Protein AF-A0A662X3J7-F1 (afdb_monomer_lite)

pLDDT: mean 77.88, std 20.38, range [35.94, 95.56]

Sequence (132 aa):
MLALQRHATRAGARVARFSALAAAQEQEAPSDVLQLATRELDGSNVSRRLRRQGFLPGVLYGEGEDGSAERVLVAFQTREFERMHRKLWTSIENQVFQVQVGDQPPVKAIMRDVQFDVVTDIPLTVNFLRYK

Structure (mmCIF, N/CA/C/O backbone):
data_AF-A0A662X3J7-F1
#
_entry.id   AF-A0A662X3J7-F1
#
loop_
_atom_site.group_PDB
_atom_site.id
_atom_site.type_symbol
_atom_site.label_atom_id
_atom_site.label_alt_id
_atom_site.label_comp_id
_atom_site.label_asym_id
_atom_site.label_entity_id
_atom_site.label_seq_id
_atom_site.pdbx_PDB_ins_code
_atom_site.Cartn_x
_atom_site.Cartn_y
_atom_site.Cartn_z
_atom_site.occupancy
_atom_site.B_iso_or_equiv
_atom_site.auth_seq_id
_atom_site.auth_comp_id
_atom_site.auth_asym_id
_atom_site.auth_atom_id
_atom_site.pdbx_PDB_model_num
ATOM 1 N N . MET A 1 1 ? -25.451 67.158 49.478 1.00 40.16 1 MET A N 1
ATOM 2 C CA . MET A 1 1 ? -26.349 66.052 49.881 1.00 40.16 1 MET A CA 1
ATOM 3 C C . MET A 1 1 ? -27.581 66.123 48.987 1.00 40.16 1 MET A C 1
ATOM 5 O O . MET A 1 1 ? -28.225 67.159 49.041 1.00 40.16 1 MET A O 1
ATOM 9 N N . LEU A 1 2 ? -27.857 65.064 48.200 1.00 39.25 2 LEU A N 1
ATOM 10 C CA . LEU A 1 2 ? -28.946 64.913 47.197 1.00 39.25 2 LEU A CA 1
ATOM 11 C C . LEU A 1 2 ? -28.825 65.834 45.964 1.00 39.25 2 LEU A C 1
ATOM 13 O O . LEU A 1 2 ? -28.408 66.971 46.093 1.00 39.25 2 LEU A O 1
ATOM 17 N N . ALA A 1 3 ? -29.134 65.458 44.726 1.00 46.94 3 ALA A N 1
ATOM 18 C CA . ALA A 1 3 ? -29.669 64.254 44.097 1.00 46.94 3 ALA 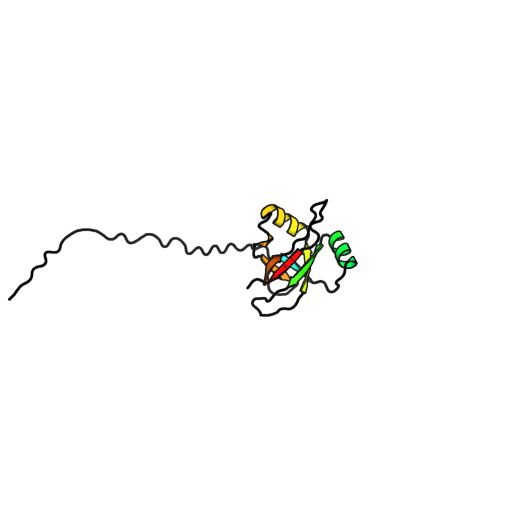A CA 1
ATOM 19 C C . ALA A 1 3 ? -29.259 64.348 42.607 1.00 46.94 3 ALA A C 1
ATOM 21 O O . ALA A 1 3 ? -29.164 65.436 42.053 1.00 46.94 3 ALA A O 1
ATOM 22 N N . LEU A 1 4 ? -28.827 63.245 41.994 1.00 44.41 4 LEU A N 1
ATOM 23 C CA . LEU A 1 4 ? -29.591 62.577 40.933 1.00 44.41 4 LEU A CA 1
ATOM 24 C C . LEU A 1 4 ? -30.118 63.527 39.838 1.00 44.41 4 LEU A C 1
ATOM 26 O O . LEU A 1 4 ? -31.098 64.224 40.053 1.00 44.41 4 LEU A O 1
ATOM 30 N N . GLN A 1 5 ? -29.577 63.421 38.624 1.00 58.09 5 GLN A N 1
ATOM 31 C CA . GLN A 1 5 ? -30.367 62.965 37.476 1.00 58.09 5 GLN A CA 1
ATOM 32 C C . GLN A 1 5 ? -29.458 62.737 36.269 1.00 58.09 5 GLN A C 1
ATOM 34 O O . GLN A 1 5 ? -28.865 63.637 35.684 1.00 58.09 5 GLN A O 1
ATOM 39 N N . ARG A 1 6 ? -29.325 61.453 35.946 1.00 45.03 6 ARG A N 1
ATOM 40 C CA . ARG A 1 6 ? -28.668 60.932 34.757 1.00 45.03 6 ARG A CA 1
ATOM 41 C C . ARG A 1 6 ? -29.676 61.052 33.620 1.00 45.03 6 ARG A C 1
ATOM 43 O O . ARG A 1 6 ? -30.665 60.321 33.615 1.00 45.03 6 ARG A O 1
ATOM 50 N N . HIS A 1 7 ? -29.443 61.959 32.682 1.00 50.59 7 HIS A N 1
ATOM 51 C CA . HIS A 1 7 ? -30.224 62.002 31.452 1.00 50.59 7 HIS A CA 1
ATOM 52 C C . HIS A 1 7 ? -29.723 60.926 30.487 1.00 50.59 7 HIS A C 1
ATOM 54 O O . HIS A 1 7 ? -28.648 61.023 29.904 1.00 50.59 7 HIS A O 1
ATOM 60 N N . ALA A 1 8 ? -30.525 59.871 30.378 1.00 48.53 8 ALA A N 1
ATOM 61 C CA . ALA A 1 8 ? -30.482 58.893 29.305 1.00 48.53 8 ALA A CA 1
ATOM 62 C C . ALA A 1 8 ? -31.216 59.414 28.055 1.00 48.53 8 ALA A C 1
ATOM 64 O O . ALA A 1 8 ? -31.952 60.400 28.123 1.00 48.53 8 ALA A O 1
ATOM 65 N N . THR A 1 9 ? -31.090 58.634 26.975 1.00 42.59 9 THR A N 1
ATOM 66 C CA . THR A 1 9 ? -31.670 58.725 25.615 1.00 42.59 9 THR A CA 1
ATOM 67 C C . THR A 1 9 ? -30.635 59.214 24.591 1.00 42.59 9 THR A C 1
ATOM 69 O O . THR A 1 9 ? -29.927 60.172 24.840 1.00 42.59 9 THR A O 1
ATOM 72 N N . ARG A 1 10 ? -30.437 58.578 23.431 1.00 39.94 10 ARG A N 1
ATOM 73 C CA . ARG A 1 10 ? -31.311 57.689 22.653 1.00 39.94 10 ARG A CA 1
ATOM 74 C C . ARG A 1 10 ? -30.473 56.946 21.592 1.00 39.94 10 ARG A C 1
ATOM 76 O O . ARG A 1 10 ? -29.441 57.448 21.173 1.00 39.94 10 ARG A O 1
ATOM 83 N N . ALA A 1 11 ? -31.058 55.865 21.076 1.00 41.59 11 ALA A N 1
ATOM 84 C CA . ALA A 1 11 ? -30.916 55.355 19.707 1.00 41.59 11 ALA A CA 1
ATOM 85 C C . ALA A 1 11 ? -29.671 54.519 19.347 1.00 41.59 11 ALA A C 1
ATOM 87 O O . ALA A 1 11 ? -28.538 54.975 19.337 1.00 41.59 11 ALA A O 1
ATOM 88 N N . GLY A 1 12 ? -29.952 53.274 18.960 1.00 42.41 12 GLY A N 1
ATOM 89 C CA . GLY A 1 12 ? -28.999 52.317 18.406 1.00 42.41 12 GLY A CA 1
ATOM 90 C C . GLY A 1 12 ? -29.593 50.918 18.465 1.00 42.41 12 GLY A C 1
ATOM 91 O O . GLY A 1 12 ? -29.343 50.169 19.399 1.00 42.41 12 GLY A O 1
ATOM 92 N N . ALA A 1 13 ? -30.494 50.627 17.533 1.00 47.75 13 ALA A N 1
ATOM 93 C CA . ALA A 1 13 ? -31.296 49.417 17.485 1.00 47.75 13 ALA A CA 1
ATOM 94 C C . ALA A 1 13 ? -30.460 48.130 17.360 1.00 47.75 13 ALA A C 1
ATOM 96 O O . ALA A 1 13 ? -29.362 48.116 16.811 1.00 47.75 13 ALA A O 1
ATOM 97 N N . ARG A 1 14 ? -31.056 47.035 17.844 1.00 45.38 14 ARG A N 1
ATOM 98 C CA . ARG A 1 14 ? -30.641 45.642 17.643 1.00 45.38 14 ARG A CA 1
ATOM 99 C C . ARG A 1 14 ? -30.184 45.379 16.204 1.00 45.38 14 ARG A C 1
ATOM 101 O O . ARG A 1 14 ? -30.987 45.506 15.286 1.00 45.38 14 ARG A O 1
ATOM 108 N N . VAL A 1 15 ? -28.987 44.820 16.057 1.00 44.38 15 VAL A N 1
ATOM 109 C CA . VAL A 1 15 ? -28.690 43.855 14.991 1.00 44.38 15 VAL A CA 1
ATOM 110 C C . VAL A 1 15 ? -28.099 42.619 15.657 1.00 44.38 15 VAL A C 1
ATOM 112 O O . VAL A 1 15 ? -26.894 42.413 15.732 1.00 44.38 15 VAL A O 1
ATOM 115 N N . ALA A 1 16 ? -28.995 41.801 16.205 1.00 44.66 16 ALA A N 1
ATOM 116 C CA . ALA A 1 16 ? -28.751 40.371 16.206 1.00 44.66 16 ALA A CA 1
ATOM 117 C C . ALA A 1 16 ? -28.790 39.902 14.745 1.00 44.66 16 ALA A C 1
ATOM 119 O O . ALA A 1 16 ? -29.628 40.401 13.989 1.00 44.66 16 ALA A O 1
ATOM 120 N N . ARG A 1 17 ? -27.960 38.897 14.427 1.00 47.22 17 ARG A N 1
ATOM 121 C CA . ARG A 1 17 ? -27.829 3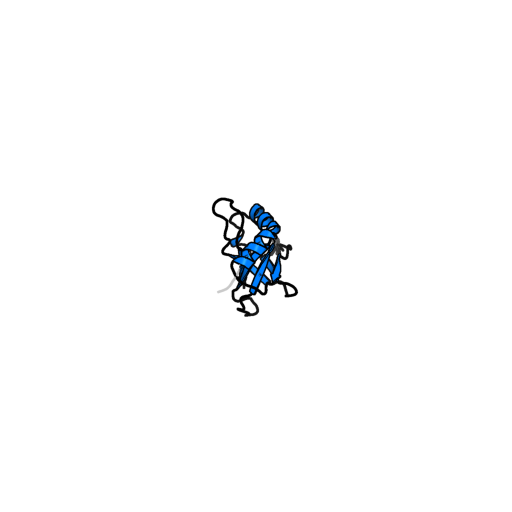8.147 13.157 1.00 47.22 17 ARG A CA 1
ATOM 122 C C . ARG A 1 17 ? -26.585 38.499 12.332 1.00 47.22 17 ARG A C 1
ATOM 124 O O . ARG A 1 17 ? -26.674 39.111 11.280 1.00 47.22 17 ARG A O 1
ATOM 131 N N . PHE A 1 18 ? -25.456 37.959 12.772 1.00 40.62 18 PHE A N 1
ATOM 132 C CA . PHE A 1 18 ? -24.629 37.129 11.895 1.00 40.62 18 PHE A CA 1
ATOM 133 C C . PHE A 1 18 ? -24.610 35.743 12.556 1.00 40.62 18 PHE A C 1
ATOM 135 O O . PHE A 1 18 ? -24.018 35.560 13.612 1.00 40.62 18 PHE A O 1
ATOM 142 N N . SER A 1 19 ? -25.612 34.918 12.231 1.00 42.28 19 SER A N 1
ATOM 143 C CA . SER A 1 19 ? -25.413 33.690 11.443 1.00 42.28 19 SER A CA 1
ATOM 144 C C . SER A 1 19 ? -24.491 32.711 12.188 1.00 42.28 19 SER A C 1
ATOM 146 O O . SER A 1 19 ? -23.281 32.844 12.123 1.00 42.28 19 SER A O 1
ATOM 148 N N . ALA A 1 20 ? -24.959 31.700 12.926 1.00 37.56 20 ALA A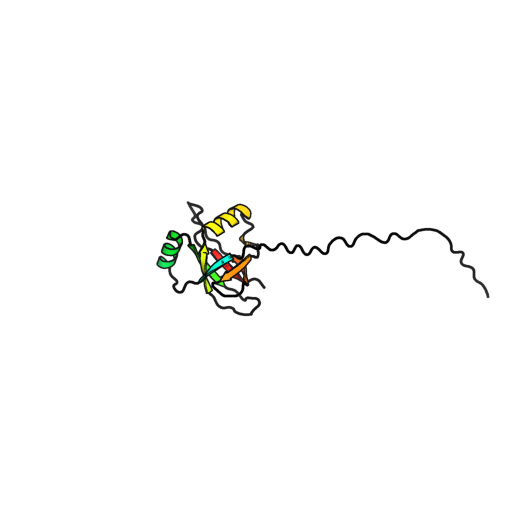 N 1
ATOM 149 C CA . ALA A 1 20 ? -25.913 30.666 12.501 1.00 37.56 20 ALA A CA 1
ATOM 150 C C . ALA A 1 20 ? -25.764 30.265 11.018 1.00 37.56 20 ALA A C 1
ATOM 152 O O . ALA A 1 20 ? -26.738 29.931 10.356 1.00 37.56 20 ALA A O 1
ATOM 153 N N . LEU A 1 21 ? -24.539 30.340 10.497 1.00 39.78 21 LEU A N 1
ATOM 154 C CA . LEU A 1 21 ? -24.126 29.700 9.260 1.00 39.78 21 LEU A CA 1
ATOM 155 C C . LEU A 1 21 ? -23.106 28.642 9.665 1.00 39.78 21 LEU A C 1
ATOM 157 O O . LEU A 1 21 ? -21.960 28.960 9.951 1.00 39.78 21 LEU A O 1
ATOM 161 N N . ALA A 1 22 ? -23.621 27.414 9.739 1.00 36.66 22 ALA A N 1
ATOM 162 C CA . ALA A 1 22 ? -22.907 26.158 9.566 1.00 36.66 22 ALA A CA 1
ATOM 163 C C . ALA A 1 22 ? -21.713 25.935 10.526 1.00 36.66 22 ALA A C 1
ATOM 165 O O . ALA A 1 22 ? -20.613 26.402 10.293 1.00 36.66 22 ALA A O 1
ATOM 166 N N . ALA A 1 23 ? -21.789 25.132 11.592 1.00 37.38 23 ALA A N 1
ATOM 167 C CA . ALA A 1 23 ? -22.452 23.826 11.640 1.00 37.38 23 ALA A CA 1
ATOM 168 C C . ALA A 1 23 ? -22.379 23.080 10.295 1.00 37.38 23 ALA A C 1
ATOM 170 O O . ALA A 1 23 ? -23.341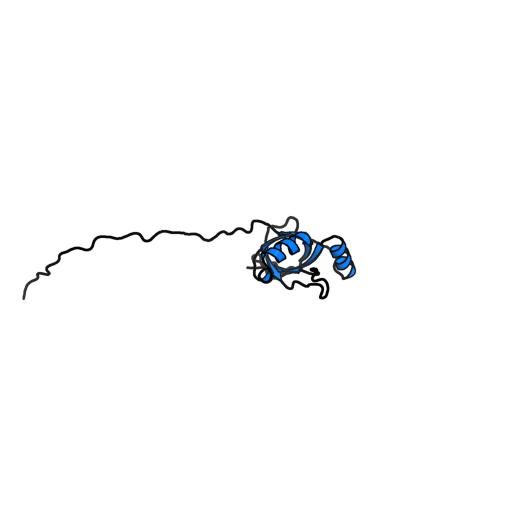 22.469 9.853 1.00 37.38 23 ALA A O 1
ATOM 171 N N . ALA A 1 24 ? -21.236 23.187 9.629 1.00 35.94 24 ALA A N 1
ATOM 172 C CA . ALA A 1 24 ? -20.767 22.206 8.682 1.00 35.94 24 ALA A CA 1
ATOM 173 C C . ALA A 1 24 ? -19.458 21.712 9.286 1.00 35.94 24 ALA A C 1
ATOM 175 O O . ALA A 1 24 ? -18.370 22.162 8.948 1.00 35.94 24 ALA A O 1
ATOM 176 N N . GLN A 1 25 ? -19.577 20.781 10.237 1.00 37.84 25 GLN A N 1
ATOM 177 C CA . GLN A 1 25 ? -18.656 19.665 10.142 1.00 37.84 25 GLN A CA 1
ATOM 178 C C . GLN A 1 25 ? -18.897 19.140 8.734 1.00 37.84 25 GLN A C 1
ATOM 180 O O . GLN A 1 25 ? -19.965 18.590 8.464 1.00 37.84 25 GLN A O 1
ATOM 185 N N . GLU A 1 26 ? -17.983 19.441 7.820 1.00 38.09 26 GLU A N 1
ATOM 186 C CA . GLU A 1 26 ? -17.890 18.719 6.568 1.00 38.09 26 GLU A CA 1
ATOM 187 C C . GLU A 1 26 ? -17.634 17.269 6.974 1.00 38.09 26 GLU A C 1
ATOM 189 O O . GLU A 1 26 ? -16.512 16.809 7.164 1.00 38.09 26 GLU A O 1
ATOM 194 N N . GLN A 1 27 ? -18.734 16.551 7.194 1.00 41.09 27 GLN A N 1
ATOM 195 C CA . GLN A 1 27 ? -18.824 15.129 6.970 1.00 41.09 27 GLN A CA 1
ATOM 196 C C . GLN A 1 27 ? -18.624 14.938 5.472 1.00 41.09 27 GLN A C 1
ATOM 198 O O . GLN A 1 27 ? -19.547 14.627 4.725 1.00 41.09 27 GLN A O 1
ATOM 203 N N . GLU A 1 28 ? -17.402 15.168 5.019 1.00 43.44 28 GLU A N 1
ATOM 204 C CA . GLU A 1 28 ? -16.949 14.615 3.771 1.00 43.44 28 GLU A CA 1
ATOM 205 C C . GLU A 1 28 ? -16.692 13.151 4.098 1.00 43.44 28 GLU A C 1
ATOM 207 O O . GLU A 1 28 ? -15.651 12.766 4.616 1.00 43.44 28 GLU A O 1
ATOM 212 N N . ALA A 1 29 ? -17.729 12.333 3.953 1.00 41.22 29 ALA A N 1
ATOM 213 C CA . ALA A 1 29 ? -17.540 10.903 3.897 1.00 41.22 29 ALA A CA 1
ATOM 214 C C . ALA A 1 29 ? -16.821 10.610 2.572 1.00 41.22 29 ALA A C 1
ATOM 216 O O . ALA A 1 29 ? -17.472 10.709 1.526 1.00 41.22 29 ALA A O 1
ATOM 217 N N . PRO A 1 30 ? -15.541 10.186 2.547 1.00 47.34 30 PRO A N 1
ATOM 218 C CA . PRO A 1 30 ? -15.092 9.371 1.438 1.00 47.34 30 PRO A CA 1
ATOM 219 C C . PRO A 1 30 ? -15.785 8.019 1.630 1.00 47.34 30 PRO A C 1
ATOM 221 O O . PRO A 1 30 ? -15.286 7.125 2.305 1.00 47.34 30 PRO A O 1
ATOM 224 N N . SER A 1 31 ? -17.002 7.902 1.109 1.00 52.66 31 SER A N 1
ATOM 225 C CA . SER A 1 31 ? -17.839 6.700 1.209 1.00 52.66 31 SER A CA 1
ATOM 226 C C . SER A 1 31 ? -17.373 5.562 0.290 1.00 52.66 31 SER A C 1
ATOM 228 O O . SER A 1 31 ? -18.114 4.610 0.071 1.00 52.66 31 SER A O 1
ATOM 230 N N . ASP A 1 32 ? -16.128 5.612 -0.188 1.00 70.81 32 ASP A N 1
ATOM 231 C CA . ASP A 1 32 ? -15.446 4.447 -0.743 1.00 70.81 32 ASP A CA 1
ATOM 232 C C . ASP A 1 32 ? -14.717 3.739 0.404 1.00 70.81 32 ASP A C 1
ATOM 234 O O . ASP A 1 32 ? -13.562 4.027 0.722 1.00 70.81 32 ASP A O 1
ATOM 238 N N . VAL A 1 33 ? -15.423 2.812 1.057 1.00 84.69 33 VAL A N 1
ATOM 239 C CA . VAL A 1 33 ? -14.794 1.858 1.976 1.00 84.69 33 VAL A CA 1
ATOM 240 C C . VAL A 1 33 ? -13.801 1.022 1.171 1.00 84.69 33 VAL A C 1
ATOM 242 O O . VAL A 1 33 ? -14.176 0.310 0.237 1.00 84.69 33 VAL A O 1
ATOM 245 N N . LEU A 1 34 ? -12.523 1.103 1.532 1.00 89.38 34 LEU A N 1
ATOM 246 C CA . LEU A 1 34 ? -11.465 0.357 0.870 1.00 89.38 34 LEU A CA 1
ATOM 247 C C . LEU A 1 34 ? -11.508 -1.099 1.311 1.00 89.38 34 LEU A C 1
ATOM 249 O O . LEU A 1 34 ? -11.253 -1.421 2.470 1.00 89.38 34 LEU A O 1
ATOM 253 N N . GLN A 1 35 ? -11.796 -1.975 0.356 1.00 90.50 35 GLN A N 1
ATOM 254 C CA . GLN A 1 35 ? -11.843 -3.411 0.579 1.00 90.50 35 GLN A CA 1
ATOM 255 C C . GLN A 1 35 ? -10.432 -4.003 0.538 1.00 90.50 35 GLN A C 1
ATOM 257 O O . GLN A 1 35 ? -9.739 -3.936 -0.483 1.00 90.50 35 GLN A O 1
ATOM 262 N N . LEU A 1 36 ? -10.015 -4.601 1.651 1.00 89.81 36 LEU A N 1
ATOM 263 C CA . LEU A 1 36 ? -8.773 -5.348 1.783 1.00 89.81 36 LEU A CA 1
ATOM 264 C C . LEU A 1 36 ? -9.064 -6.832 1.966 1.00 89.81 36 LEU A C 1
ATOM 266 O O . LEU A 1 36 ? -9.838 -7.240 2.832 1.00 89.81 36 LEU A O 1
ATOM 270 N N . ALA A 1 37 ? -8.375 -7.650 1.175 1.00 90.00 37 ALA A N 1
ATOM 271 C CA . ALA A 1 37 ? -8.386 -9.091 1.348 1.00 90.00 37 ALA A CA 1
ATOM 272 C C . ALA A 1 37 ? -7.296 -9.497 2.345 1.00 90.00 37 ALA A C 1
ATOM 274 O O . ALA A 1 37 ? -6.134 -9.104 2.207 1.00 90.00 37 ALA A O 1
ATOM 275 N N . THR A 1 38 ? -7.652 -10.301 3.339 1.00 90.25 38 THR A N 1
ATOM 276 C CA . THR A 1 38 ? -6.684 -10.882 4.273 1.00 90.25 38 THR A CA 1
ATOM 277 C C . THR A 1 38 ? -5.869 -11.966 3.571 1.00 90.25 38 THR A C 1
ATOM 279 O O . THR A 1 38 ? -6.392 -12.707 2.736 1.00 90.25 38 THR A O 1
ATOM 282 N N . ARG A 1 39 ? -4.582 -12.082 3.906 1.00 85.75 39 ARG A N 1
ATOM 283 C CA . ARG A 1 39 ? -3.711 -13.152 3.395 1.00 85.75 39 ARG A CA 1
ATOM 284 C C . ARG A 1 39 ? -3.091 -13.944 4.540 1.00 85.75 39 ARG A C 1
ATOM 286 O O . ARG A 1 39 ? -2.663 -13.367 5.530 1.00 85.75 39 ARG A O 1
ATOM 293 N N . GLU A 1 40 ? -2.991 -15.256 4.364 1.00 83.31 40 GLU A N 1
ATOM 294 C CA . GLU A 1 40 ? -2.403 -16.157 5.367 1.00 83.31 40 GLU A CA 1
ATOM 295 C C . GLU A 1 40 ? -0.879 -16.270 5.228 1.00 83.31 40 GLU A C 1
ATOM 297 O O . GLU A 1 40 ? -0.158 -16.385 6.214 1.00 83.31 40 GLU A O 1
ATOM 302 N N . LEU A 1 41 ? -0.375 -16.231 3.990 1.00 86.00 41 LEU A N 1
ATOM 303 C CA . LEU A 1 41 ? 1.032 -16.489 3.690 1.00 86.00 41 LEU A CA 1
ATOM 304 C C . LEU A 1 41 ? 1.809 -15.194 3.440 1.00 86.00 41 LEU A C 1
ATOM 306 O O . LEU A 1 41 ? 1.388 -14.318 2.672 1.00 86.00 41 LEU A O 1
ATOM 310 N N . ASP A 1 42 ? 3.000 -15.123 4.031 1.00 85.50 42 ASP A N 1
ATOM 311 C CA . ASP A 1 42 ? 3.990 -14.086 3.758 1.00 85.50 42 ASP A CA 1
ATOM 312 C C . ASP A 1 42 ? 5.176 -14.627 2.950 1.00 85.50 42 ASP A C 1
ATOM 314 O O . ASP A 1 42 ? 5.474 -15.822 2.957 1.00 85.50 42 ASP A O 1
ATOM 318 N N . GLY A 1 43 ? 5.852 -13.737 2.225 1.00 90.25 43 GLY A N 1
ATOM 319 C CA . GLY A 1 43 ? 7.088 -14.052 1.513 1.00 90.25 43 GLY A CA 1
ATOM 320 C C . GLY A 1 43 ? 7.149 -13.548 0.073 1.00 90.25 43 GLY A C 1
ATOM 321 O O . GLY A 1 43 ? 6.146 -13.307 -0.602 1.00 90.25 43 GLY A O 1
ATOM 322 N N . SER A 1 44 ? 8.374 -13.437 -0.440 1.00 89.81 44 SER A N 1
ATOM 323 C CA . SER A 1 44 ? 8.669 -12.772 -1.715 1.00 89.81 44 SER A CA 1
ATOM 324 C C . SER A 1 44 ? 7.981 -13.413 -2.924 1.00 89.81 44 SER A C 1
ATOM 326 O O . SER A 1 44 ? 7.570 -12.710 -3.845 1.00 89.81 44 SER A O 1
ATOM 328 N N . ASN A 1 45 ? 7.840 -14.743 -2.952 1.00 92.94 45 ASN A N 1
ATOM 329 C CA . ASN A 1 45 ? 7.172 -15.427 -4.065 1.00 92.94 45 ASN A CA 1
ATOM 330 C C . ASN A 1 45 ? 5.650 -15.195 -4.052 1.00 92.94 45 ASN A C 1
ATOM 332 O O . ASN A 1 45 ? 5.046 -14.983 -5.104 1.00 92.94 45 ASN A O 1
ATOM 336 N N . VAL A 1 46 ? 5.044 -15.164 -2.860 1.00 93.00 46 VAL A N 1
ATOM 337 C CA . VAL A 1 46 ? 3.617 -14.858 -2.681 1.00 93.00 46 VAL A CA 1
ATOM 338 C C . VAL A 1 46 ? 3.333 -13.429 -3.138 1.00 93.00 46 VAL A C 1
ATOM 340 O O . VAL A 1 46 ? 2.461 -13.226 -3.979 1.00 93.00 46 VAL A O 1
ATOM 343 N N . SER A 1 47 ? 4.146 -12.463 -2.705 1.00 93.12 47 SER A N 1
ATOM 344 C CA . SER A 1 47 ? 4.039 -11.059 -3.124 1.00 93.12 47 SER A CA 1
ATOM 345 C C . SER A 1 47 ? 4.161 -10.880 -4.639 1.00 93.12 47 SER A C 1
ATOM 347 O O . SER A 1 47 ? 3.382 -10.147 -5.244 1.00 93.12 47 SER A O 1
ATOM 349 N N . ARG A 1 48 ? 5.093 -11.588 -5.296 1.00 93.12 48 ARG A N 1
ATOM 350 C CA . ARG A 1 48 ? 5.207 -11.559 -6.766 1.00 93.12 48 ARG A CA 1
ATOM 351 C C . ARG A 1 48 ? 3.975 -12.144 -7.452 1.00 93.12 48 ARG A C 1
ATOM 353 O O . ARG A 1 48 ? 3.545 -11.610 -8.469 1.00 93.12 48 ARG A O 1
ATOM 360 N N . ARG A 1 49 ? 3.409 -13.231 -6.920 1.00 93.94 49 ARG A N 1
ATOM 361 C CA . ARG A 1 49 ? 2.184 -13.834 -7.462 1.00 93.94 49 ARG A CA 1
ATOM 362 C C . ARG A 1 49 ? 0.989 -12.890 -7.337 1.00 93.94 49 ARG A C 1
ATOM 364 O O . ARG A 1 49 ? 0.276 -12.737 -8.321 1.00 93.94 49 ARG A O 1
ATOM 371 N N . LEU A 1 50 ? 0.825 -12.227 -6.192 1.00 93.38 50 LEU A N 1
ATOM 372 C CA . LEU A 1 50 ? -0.243 -11.247 -5.967 1.00 93.38 50 LEU A CA 1
ATOM 373 C C . LEU A 1 50 ? -0.169 -10.078 -6.955 1.00 93.38 50 LEU A C 1
ATOM 375 O O . LEU A 1 50 ? -1.173 -9.750 -7.580 1.00 93.38 50 LEU A O 1
ATOM 379 N N . ARG A 1 51 ? 1.029 -9.532 -7.203 1.00 94.19 51 ARG A N 1
ATOM 380 C CA . ARG A 1 51 ? 1.206 -8.457 -8.197 1.00 94.19 51 ARG A CA 1
ATOM 381 C C . ARG A 1 51 ? 0.789 -8.885 -9.601 1.00 94.19 51 ARG A C 1
ATOM 383 O O . ARG A 1 51 ? 0.114 -8.130 -10.290 1.00 94.19 51 ARG A O 1
ATOM 390 N N . ARG A 1 52 ? 1.108 -10.121 -10.009 1.00 93.19 52 ARG A N 1
ATOM 391 C CA . ARG A 1 52 ? 0.637 -10.674 -11.297 1.00 93.19 52 ARG A CA 1
ATOM 392 C C . ARG A 1 52 ? -0.884 -10.833 -11.356 1.00 93.19 52 ARG A C 1
ATOM 394 O O . ARG A 1 52 ? -1.445 -10.801 -12.442 1.00 93.19 52 ARG A O 1
ATOM 401 N N . GLN A 1 53 ? -1.537 -11.013 -10.210 1.00 93.81 53 GLN A N 1
ATOM 402 C CA . GLN A 1 53 ? -2.994 -11.104 -10.084 1.00 93.81 53 GLN A CA 1
ATOM 403 C C . GLN A 1 53 ? -3.674 -9.726 -9.964 1.00 93.81 53 GLN A C 1
ATOM 405 O O . GLN A 1 53 ? -4.896 -9.670 -9.876 1.00 93.81 53 GLN A O 1
ATOM 410 N N . GLY A 1 54 ? -2.918 -8.621 -9.973 1.00 93.44 54 GLY A N 1
ATOM 411 C CA . GLY A 1 54 ? -3.465 -7.268 -9.823 1.00 93.44 54 GLY A CA 1
ATOM 412 C C . GLY A 1 54 ? -3.744 -6.860 -8.374 1.00 93.44 54 GLY A C 1
ATOM 413 O O . GLY A 1 54 ? -4.582 -5.987 -8.134 1.00 93.44 54 GLY A O 1
ATOM 414 N N . PHE A 1 55 ? -3.058 -7.492 -7.417 1.00 94.69 55 PHE A N 1
ATOM 415 C CA . PHE A 1 55 ? -3.112 -7.144 -6.002 1.00 94.69 55 PHE A CA 1
ATOM 416 C C . PHE A 1 55 ? -1.760 -6.629 -5.496 1.00 94.69 55 PHE A C 1
ATOM 418 O O . PHE A 1 55 ? -0.704 -7.216 -5.747 1.00 94.69 55 PHE A O 1
ATOM 425 N N . LEU A 1 56 ? -1.808 -5.554 -4.718 1.00 94.69 56 LEU A N 1
ATOM 426 C CA . LEU A 1 56 ? -0.696 -4.984 -3.978 1.00 94.69 56 LEU A CA 1
ATOM 427 C C . LEU A 1 56 ? -0.592 -5.664 -2.610 1.00 94.69 56 LEU A C 1
ATOM 429 O O . LEU A 1 56 ? -1.530 -5.584 -1.813 1.00 94.69 56 LEU A O 1
ATOM 433 N N . PRO A 1 57 ? 0.525 -6.3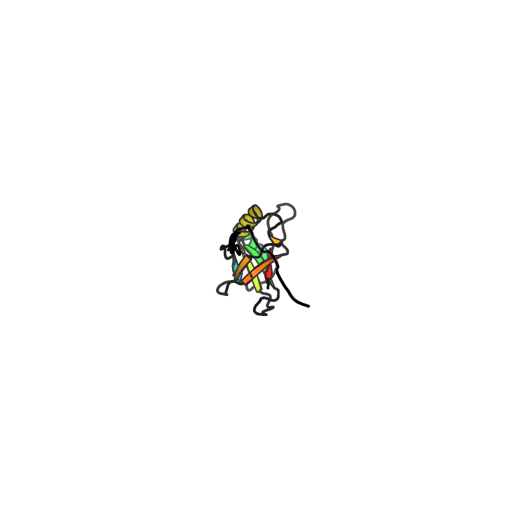46 -2.314 1.00 95.19 57 PRO A N 1
ATOM 434 C CA . PRO A 1 57 ? 0.772 -6.865 -0.982 1.00 95.19 57 PRO A CA 1
ATOM 435 C C . PRO A 1 57 ? 1.018 -5.712 -0.006 1.00 95.19 57 PRO A C 1
ATOM 437 O O . PRO A 1 57 ? 1.689 -4.733 -0.337 1.00 95.19 57 PRO A O 1
ATOM 440 N N . GLY A 1 58 ? 0.506 -5.874 1.208 1.00 93.75 58 GLY A N 1
ATOM 441 C CA . GLY A 1 58 ? 0.599 -4.872 2.254 1.00 93.75 58 GLY A CA 1
ATOM 442 C C . GLY A 1 58 ? 0.482 -5.451 3.651 1.00 93.75 58 GLY A C 1
ATOM 443 O O . GLY A 1 58 ? 0.350 -6.669 3.856 1.00 93.75 58 GLY A O 1
ATOM 444 N N . VAL A 1 59 ? 0.540 -4.546 4.617 1.00 93.19 59 VAL A N 1
ATOM 445 C CA . VAL A 1 59 ? 0.347 -4.823 6.038 1.00 93.19 59 VAL A CA 1
ATOM 446 C C . VAL A 1 59 ? -0.515 -3.721 6.636 1.00 93.19 59 VAL A C 1
ATOM 448 O O . VAL A 1 59 ? -0.230 -2.548 6.414 1.00 93.19 59 VAL A O 1
ATOM 451 N N . LEU A 1 60 ? -1.517 -4.100 7.424 1.00 91.81 60 LEU A N 1
ATOM 452 C CA . LEU A 1 60 ? -2.233 -3.206 8.324 1.00 91.81 60 LEU A CA 1
ATOM 453 C C . LEU A 1 60 ? -1.640 -3.344 9.731 1.00 91.81 60 LEU A C 1
ATOM 455 O O . LEU A 1 60 ? -1.628 -4.437 10.302 1.00 91.81 60 LEU A O 1
ATOM 459 N N . TYR A 1 61 ? -1.117 -2.249 10.274 1.00 91.31 61 TYR A N 1
ATOM 460 C CA . TYR A 1 61 ? -0.442 -2.219 11.572 1.00 91.31 61 TYR A CA 1
ATOM 461 C C . TYR A 1 61 ? -0.784 -0.948 12.357 1.00 91.31 61 TYR A C 1
ATOM 463 O O . TYR A 1 61 ? -1.494 -0.067 11.873 1.00 91.31 61 TYR A O 1
ATOM 471 N N . GLY A 1 62 ? -0.266 -0.864 13.581 1.00 86.38 62 GLY A N 1
ATOM 472 C CA . GLY A 1 62 ? -0.512 0.242 14.501 1.00 86.38 62 GLY A CA 1
ATOM 473 C C . GLY A 1 62 ? -1.622 -0.058 15.501 1.00 86.38 62 GLY A C 1
ATOM 474 O O . GLY A 1 62 ? -2.397 -1.008 15.337 1.00 86.38 62 GLY A O 1
ATOM 475 N N . GLU A 1 63 ? -1.660 0.761 16.546 1.00 81.44 63 GLU A N 1
ATOM 476 C CA . GLU A 1 63 ? -2.689 0.729 17.579 1.00 81.44 63 GLU A CA 1
ATOM 477 C C . GLU A 1 63 ? -3.959 1.378 17.024 1.00 81.44 63 GLU A C 1
ATOM 479 O O . GLU A 1 63 ? -3.988 2.574 16.739 1.00 81.44 63 GLU A O 1
ATOM 484 N N . GLY A 1 64 ? -4.995 0.566 16.810 1.00 70.81 64 GLY A N 1
ATOM 485 C CA . GLY A 1 64 ? -6.318 1.077 16.458 1.00 70.81 64 GLY A CA 1
ATOM 486 C C . GLY A 1 64 ? -7.020 1.736 17.645 1.00 70.81 64 GLY A C 1
ATOM 487 O O . GLY A 1 64 ? -6.583 1.615 18.790 1.00 70.81 64 GLY A O 1
ATOM 488 N N . GLU A 1 65 ? -8.155 2.380 17.371 1.00 65.06 65 GLU A N 1
ATOM 489 C CA . GLU A 1 65 ? -9.055 2.934 18.395 1.00 65.06 65 GLU A CA 1
ATOM 490 C C . GLU A 1 65 ? -9.488 1.852 19.411 1.00 65.06 65 GLU A C 1
ATOM 492 O O . GLU A 1 65 ? -9.557 2.117 20.610 1.00 65.06 65 GLU A O 1
ATOM 497 N N . ASP A 1 66 ? -9.618 0.604 18.944 1.00 61.53 66 ASP A N 1
ATOM 498 C CA . ASP A 1 66 ? -9.946 -0.591 19.735 1.00 61.53 66 ASP A CA 1
ATOM 499 C C . ASP A 1 66 ? -8.763 -1.168 20.547 1.00 61.53 66 ASP A C 1
ATOM 501 O O . ASP A 1 66 ? -8.900 -2.190 21.218 1.00 61.53 66 ASP A O 1
ATOM 505 N N . GLY A 1 67 ? -7.568 -0.568 20.472 1.00 61.81 67 GLY A N 1
ATOM 506 C CA . GLY A 1 67 ? -6.369 -1.030 21.188 1.00 61.81 67 GLY A CA 1
ATOM 507 C C . GLY A 1 67 ? -5.736 -2.317 20.635 1.00 61.81 67 GLY A C 1
ATOM 508 O O . GLY A 1 67 ? -4.736 -2.796 21.169 1.00 61.81 67 GLY A O 1
ATOM 509 N N . SER A 1 68 ? -6.268 -2.879 19.546 1.00 62.12 68 SER A N 1
ATOM 510 C CA . SER A 1 68 ? -5.675 -4.031 18.866 1.00 62.12 68 SER A CA 1
ATOM 511 C C . SER A 1 68 ? -4.420 -3.607 18.089 1.00 62.12 68 SER A C 1
ATOM 513 O O . SER A 1 68 ? -4.516 -2.963 17.041 1.00 62.12 68 SER A O 1
ATOM 515 N N . ALA A 1 69 ? -3.242 -3.990 18.583 1.00 65.69 69 ALA A N 1
ATOM 516 C CA . ALA A 1 69 ? -1.950 -3.762 17.923 1.00 65.69 69 ALA A CA 1
ATOM 517 C C . ALA A 1 69 ? -1.553 -4.898 16.954 1.00 65.69 69 ALA A C 1
ATOM 519 O O . ALA A 1 69 ? -0.398 -5.001 16.539 1.00 65.69 69 ALA A O 1
ATOM 520 N N . GLU A 1 70 ? -2.490 -5.784 16.602 1.00 78.44 70 GLU A N 1
ATOM 521 C CA . GLU A 1 70 ? -2.185 -6.950 15.778 1.00 78.44 70 GLU A CA 1
ATOM 522 C C . GLU A 1 70 ? -1.839 -6.544 14.341 1.00 78.44 70 GLU A C 1
ATOM 524 O O . GLU A 1 70 ? -2.552 -5.770 13.684 1.00 78.44 70 GLU A O 1
ATOM 529 N N . ARG A 1 71 ? -0.714 -7.082 13.861 1.00 87.31 71 ARG A N 1
ATOM 530 C CA . ARG A 1 71 ? -0.222 -6.912 12.496 1.00 87.31 71 ARG A CA 1
ATOM 531 C C . ARG A 1 71 ? -0.983 -7.858 11.574 1.00 87.31 71 ARG A C 1
ATOM 533 O O . ARG A 1 71 ? -0.761 -9.064 11.617 1.00 87.31 71 ARG A O 1
ATOM 540 N N . VAL A 1 72 ? -1.809 -7.305 10.692 1.00 89.94 72 VAL A N 1
ATOM 541 C CA . VAL A 1 72 ? -2.605 -8.088 9.741 1.00 89.94 72 VAL A CA 1
ATOM 542 C C . VAL A 1 72 ? -1.992 -7.989 8.353 1.00 89.94 72 VAL A C 1
ATOM 544 O O . VAL A 1 72 ? -1.700 -6.903 7.849 1.00 89.94 72 VAL A O 1
ATOM 547 N N . LEU A 1 73 ? -1.779 -9.136 7.717 1.00 92.06 73 LEU A N 1
ATOM 548 C CA . LEU A 1 73 ? -1.316 -9.184 6.340 1.00 92.06 73 LEU A CA 1
ATOM 549 C C . LEU A 1 73 ? -2.504 -8.955 5.406 1.00 92.06 73 LEU A C 1
ATOM 551 O O . LEU A 1 73 ? -3.497 -9.683 5.452 1.00 92.06 73 LEU A O 1
ATOM 555 N N . VAL A 1 74 ? -2.376 -7.966 4.527 1.00 92.81 74 VAL A N 1
ATOM 556 C CA . VAL A 1 74 ? -3.460 -7.544 3.636 1.00 92.81 74 VAL A CA 1
ATOM 557 C C . VAL A 1 74 ? -3.010 -7.534 2.179 1.00 92.81 74 VAL A C 1
ATOM 559 O O . VAL A 1 74 ? -1.814 -7.477 1.871 1.00 92.81 74 VAL A O 1
ATOM 562 N N . ALA A 1 75 ? -3.983 -7.617 1.282 1.00 93.56 75 ALA A N 1
ATOM 563 C CA . ALA A 1 75 ? -3.837 -7.456 -0.151 1.00 93.56 75 ALA A CA 1
ATOM 564 C C . ALA A 1 75 ? -4.856 -6.421 -0.637 1.00 93.56 75 ALA A C 1
ATOM 566 O O . ALA A 1 75 ? -6.053 -6.541 -0.372 1.00 93.56 75 ALA A O 1
ATOM 567 N N . PHE A 1 76 ? -4.368 -5.406 -1.346 1.00 94.44 76 PHE A N 1
ATOM 568 C CA . PHE A 1 76 ? -5.177 -4.311 -1.870 1.00 94.44 76 PHE A CA 1
ATOM 569 C C . PHE A 1 76 ? -5.264 -4.372 -3.393 1.00 94.44 76 PHE A C 1
ATOM 571 O O . PHE A 1 76 ? -4.328 -4.826 -4.043 1.00 94.44 76 PHE A O 1
ATOM 578 N N . GLN A 1 77 ? -6.360 -3.930 -4.003 1.00 94.44 77 GLN A N 1
ATOM 579 C CA . GLN A 1 77 ? -6.482 -3.973 -5.458 1.00 94.44 77 GLN A CA 1
ATOM 580 C C . GLN A 1 77 ? -5.635 -2.870 -6.116 1.00 94.44 77 GLN A C 1
ATOM 582 O O . GLN A 1 77 ? -5.808 -1.685 -5.833 1.00 94.44 77 GLN A O 1
ATOM 587 N N . THR A 1 78 ? -4.756 -3.243 -7.053 1.00 93.81 78 THR A N 1
ATOM 588 C CA . THR A 1 78 ? -3.855 -2.294 -7.732 1.00 93.81 78 THR A CA 1
ATOM 589 C C . THR A 1 78 ? -4.619 -1.210 -8.493 1.00 93.81 78 THR A C 1
ATOM 591 O O . THR A 1 78 ? -4.256 -0.039 -8.441 1.00 93.81 78 THR A O 1
ATOM 594 N N . ARG A 1 79 ? -5.718 -1.574 -9.164 1.00 92.00 79 ARG A N 1
ATOM 595 C CA . ARG A 1 79 ? -6.516 -0.629 -9.962 1.00 92.00 79 ARG A CA 1
ATOM 596 C C . ARG A 1 79 ? -7.181 0.457 -9.117 1.00 92.00 79 ARG A C 1
ATOM 598 O O . ARG A 1 79 ? -7.229 1.608 -9.552 1.00 92.00 79 ARG A O 1
ATOM 605 N N . GLU A 1 80 ? -7.674 0.104 -7.929 1.00 91.50 80 GLU A N 1
ATOM 606 C CA . GLU A 1 80 ? -8.222 1.088 -6.989 1.00 91.50 80 GLU A CA 1
ATOM 607 C C . GLU A 1 80 ? -7.130 2.021 -6.475 1.00 91.50 80 GLU A C 1
ATOM 609 O O . GLU A 1 80 ? -7.310 3.239 -6.492 1.00 91.50 80 GLU A O 1
ATOM 614 N N . PHE A 1 81 ? -5.965 1.472 -6.115 1.00 92.06 81 PHE A N 1
ATOM 615 C CA . PHE A 1 81 ? -4.817 2.284 -5.723 1.00 92.06 81 PHE A CA 1
ATOM 616 C C . PHE A 1 81 ? -4.448 3.307 -6.801 1.00 92.06 81 PHE A C 1
ATOM 618 O O . PHE A 1 81 ? -4.379 4.499 -6.523 1.00 92.06 81 PHE A O 1
ATOM 625 N N . GLU A 1 82 ? -4.270 2.873 -8.048 1.00 91.81 82 GLU A N 1
ATOM 626 C CA . GLU A 1 82 ? -3.906 3.765 -9.152 1.00 91.81 82 GLU A CA 1
ATOM 627 C C . GLU A 1 82 ? -4.960 4.851 -9.400 1.00 91.81 82 GLU A C 1
ATOM 629 O O . GLU A 1 82 ? -4.626 5.993 -9.722 1.00 91.81 82 GLU A O 1
ATOM 634 N N . ARG A 1 83 ? -6.248 4.516 -9.250 1.00 90.88 83 ARG A N 1
ATOM 635 C CA . ARG A 1 83 ? -7.354 5.474 -9.372 1.00 90.88 83 ARG A CA 1
ATOM 636 C C . ARG A 1 83 ? -7.253 6.569 -8.318 1.00 90.88 83 ARG A C 1
ATOM 638 O O . ARG A 1 83 ? -7.418 7.739 -8.658 1.00 90.88 83 ARG A O 1
ATOM 645 N N . MET A 1 84 ? -6.986 6.198 -7.070 1.00 89.69 84 MET A N 1
ATOM 646 C CA . MET A 1 84 ? -6.813 7.148 -5.971 1.00 89.69 84 MET A CA 1
ATOM 647 C C . MET A 1 84 ? -5.523 7.947 -6.119 1.00 89.69 84 MET A C 1
ATOM 649 O O . MET A 1 84 ? -5.550 9.167 -6.000 1.00 89.69 84 MET A O 1
ATOM 653 N N . HIS A 1 85 ? -4.421 7.286 -6.469 1.00 89.44 85 HIS A N 1
ATOM 654 C CA . HIS A 1 85 ? -3.125 7.922 -6.673 1.00 89.44 85 HIS A CA 1
ATOM 655 C C . HIS A 1 85 ? -3.189 8.999 -7.764 1.00 89.44 85 HIS A C 1
ATOM 657 O O . HIS A 1 85 ? -2.657 10.087 -7.584 1.00 89.44 85 HIS A O 1
ATOM 663 N N . A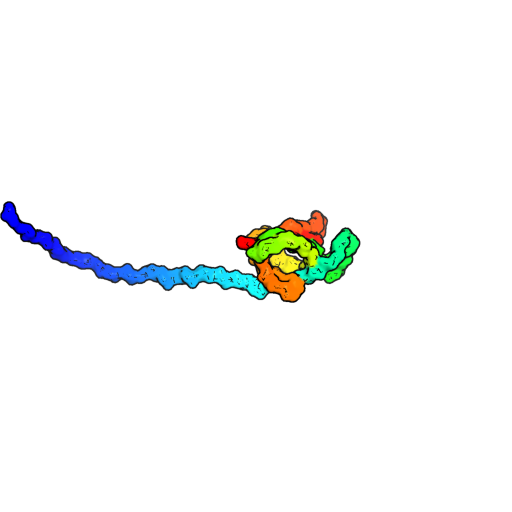RG A 1 86 ? -3.932 8.770 -8.857 1.00 89.81 86 ARG A N 1
ATOM 664 C CA . ARG A 1 86 ? -4.158 9.807 -9.882 1.00 89.81 86 ARG A CA 1
ATOM 665 C C . ARG A 1 86 ? -4.971 11.005 -9.385 1.00 89.81 86 ARG A C 1
ATOM 667 O O . ARG A 1 86 ? -4.761 12.105 -9.878 1.00 89.81 86 ARG A O 1
ATOM 674 N N . LYS A 1 87 ? -5.916 10.799 -8.462 1.00 88.44 87 LYS A N 1
ATOM 675 C CA . LYS A 1 87 ? -6.763 11.874 -7.914 1.00 88.44 87 LYS A CA 1
ATOM 676 C C . LYS A 1 87 ? -6.035 12.699 -6.853 1.00 88.44 87 LYS A C 1
ATOM 678 O O . LYS A 1 87 ? -6.188 13.912 -6.812 1.00 88.44 87 LYS A O 1
ATOM 683 N N . LEU A 1 88 ? -5.291 12.024 -5.983 1.00 86.50 88 LEU A N 1
ATOM 684 C CA . LEU A 1 88 ? -4.719 12.592 -4.761 1.00 86.50 88 LEU A CA 1
ATOM 685 C C . LEU A 1 88 ? -3.239 12.943 -4.900 1.00 86.50 88 LEU A C 1
ATOM 687 O O . LEU A 1 88 ? -2.733 13.773 -4.145 1.00 86.50 88 LEU A O 1
ATOM 691 N N . TRP A 1 89 ? -2.552 12.327 -5.864 1.00 84.94 89 TRP A N 1
ATOM 692 C CA . TRP A 1 89 ? -1.121 12.480 -6.091 1.00 84.94 89 TRP A CA 1
ATOM 693 C C . TRP A 1 89 ? -0.335 12.263 -4.784 1.00 84.94 89 TRP A C 1
ATOM 695 O O . TRP A 1 89 ? -0.584 11.300 -4.057 1.00 84.94 89 TRP A O 1
ATOM 705 N N . THR A 1 90 ? 0.568 13.181 -4.442 1.00 80.94 90 THR A N 1
ATOM 706 C CA . THR A 1 90 ? 1.386 13.164 -3.219 1.00 80.94 90 THR A CA 1
ATOM 707 C C . THR A 1 90 ? 0.567 13.223 -1.925 1.00 80.94 90 THR A C 1
ATOM 709 O O . THR A 1 90 ? 1.060 12.825 -0.874 1.00 80.94 90 THR A O 1
ATOM 712 N N . SER A 1 91 ? -0.686 13.681 -1.961 1.00 85.69 91 SER A N 1
ATOM 713 C CA . SER A 1 91 ? -1.505 13.814 -0.750 1.00 85.69 91 SER A CA 1
ATOM 714 C C . SER A 1 91 ? -2.071 12.485 -0.245 1.00 85.69 91 SER A C 1
ATOM 716 O O . SER A 1 91 ? -2.622 12.456 0.853 1.00 85.69 91 SER A O 1
ATOM 718 N N . ILE A 1 92 ? -1.939 11.390 -1.005 1.00 85.69 92 ILE A N 1
ATOM 719 C CA . ILE A 1 92 ? -2.537 10.092 -0.656 1.00 85.69 92 ILE A CA 1
ATOM 720 C C . ILE A 1 92 ? -2.046 9.543 0.691 1.00 85.69 92 ILE A C 1
ATOM 722 O O . ILE A 1 92 ? -2.824 8.934 1.418 1.00 85.69 92 ILE A O 1
ATOM 726 N N . GLU A 1 93 ? -0.791 9.806 1.066 1.00 85.69 93 GLU A N 1
ATOM 727 C CA . GLU A 1 93 ? -0.213 9.310 2.324 1.00 85.69 93 GLU A CA 1
ATOM 728 C C . GLU A 1 93 ? -0.712 10.053 3.572 1.00 85.69 93 GLU A C 1
ATOM 730 O O . GLU A 1 93 ? -0.557 9.570 4.694 1.00 85.69 93 GLU A O 1
ATOM 735 N N . ASN A 1 94 ? -1.314 11.230 3.389 1.00 87.75 94 ASN A N 1
ATOM 736 C CA . ASN A 1 94 ? -1.803 12.071 4.481 1.00 87.75 94 ASN A CA 1
ATOM 737 C C . ASN A 1 94 ? -3.323 11.975 4.666 1.00 87.75 94 ASN A C 1
ATOM 739 O O . ASN A 1 94 ? -3.874 12.632 5.548 1.00 87.75 94 ASN A O 1
ATOM 743 N N . GLN A 1 95 ? -4.013 11.192 3.834 1.00 88.31 95 GLN A N 1
ATOM 744 C CA . GLN A 1 95 ? -5.460 11.033 3.912 1.00 88.31 95 GLN A CA 1
ATOM 745 C C . GLN A 1 95 ? -5.862 9.839 4.770 1.00 88.31 95 GLN A C 1
ATOM 747 O O . GLN A 1 95 ? -5.250 8.772 4.727 1.00 88.31 95 GLN A O 1
ATOM 752 N N . VAL A 1 96 ? -6.932 10.040 5.539 1.00 89.94 96 VAL A N 1
ATOM 753 C CA . VAL A 1 96 ? -7.560 8.998 6.349 1.00 89.94 96 VAL A CA 1
ATOM 754 C C . VAL A 1 96 ? -8.640 8.323 5.518 1.00 89.94 96 VAL A C 1
ATOM 756 O O . VAL A 1 96 ? -9.585 8.967 5.065 1.00 89.94 96 VAL A O 1
ATOM 759 N N . PHE A 1 97 ? -8.509 7.014 5.354 1.00 90.56 97 PHE A N 1
ATOM 760 C CA . PHE A 1 97 ? -9.461 6.174 4.644 1.00 90.56 97 PHE A CA 1
ATOM 761 C C . PHE A 1 97 ? -10.203 5.267 5.618 1.00 90.56 97 PHE A C 1
ATOM 763 O O . PHE A 1 97 ? -9.674 4.880 6.662 1.00 90.56 97 PHE A O 1
ATOM 770 N N . GLN A 1 98 ? -11.428 4.894 5.256 1.00 90.94 98 GLN A N 1
ATOM 771 C CA . GLN A 1 98 ? -12.112 3.778 5.899 1.00 90.94 98 GLN A CA 1
ATOM 772 C C . GLN A 1 98 ? -11.707 2.492 5.192 1.00 90.94 98 GLN A C 1
ATOM 774 O O . GLN A 1 98 ? -11.877 2.361 3.982 1.00 90.94 98 GLN A O 1
ATOM 779 N N . VAL A 1 99 ? -11.151 1.556 5.947 1.00 90.81 99 VAL A N 1
ATOM 780 C CA . VAL A 1 99 ? -10.580 0.314 5.444 1.00 90.81 99 VAL A CA 1
ATOM 781 C C . VAL A 1 99 ? -11.314 -0.858 6.074 1.00 90.81 99 VAL A C 1
ATOM 783 O O . VAL A 1 99 ? -11.367 -0.975 7.295 1.00 90.81 99 VAL A O 1
ATOM 786 N N . GLN A 1 100 ? -11.853 -1.742 5.245 1.00 90.38 100 GLN A N 1
ATOM 787 C CA . GLN A 1 100 ? -12.505 -2.971 5.676 1.00 90.38 100 GLN A CA 1
ATOM 788 C C . GLN A 1 100 ? -11.625 -4.170 5.325 1.00 90.38 100 GLN A C 1
ATOM 790 O O . GLN A 1 100 ? -11.189 -4.316 4.185 1.00 90.38 100 GLN A O 1
ATOM 795 N N . VAL A 1 101 ? -11.346 -5.021 6.314 1.00 88.75 101 VAL A N 1
ATOM 796 C CA . VAL A 1 101 ? -10.537 -6.234 6.140 1.00 88.75 101 VAL A CA 1
ATOM 797 C C . VAL A 1 101 ? -11.449 -7.453 6.242 1.00 88.75 101 VAL A C 1
ATOM 799 O O . VAL A 1 101 ? -11.863 -7.829 7.338 1.00 88.75 101 VAL A O 1
ATOM 802 N N . GLY A 1 102 ? -11.779 -8.068 5.104 1.00 84.00 102 GLY A N 1
ATOM 803 C CA . GLY A 1 102 ? -12.767 -9.153 5.054 1.00 84.00 102 GLY A CA 1
ATOM 804 C C . GLY A 1 102 ? -14.104 -8.734 5.680 1.00 84.00 102 GLY A C 1
ATOM 805 O O . GLY A 1 102 ? -14.643 -7.687 5.337 1.00 84.00 102 GLY A O 1
ATOM 806 N N . ASP A 1 103 ? -14.602 -9.521 6.635 1.00 82.00 103 ASP A N 1
ATOM 807 C CA . ASP A 1 103 ? -15.881 -9.268 7.320 1.00 82.00 103 ASP A CA 1
ATOM 808 C C . ASP A 1 103 ? -15.748 -8.426 8.607 1.00 82.00 103 ASP A C 1
ATOM 810 O O . ASP A 1 103 ? -16.699 -8.298 9.379 1.00 82.00 103 ASP A O 1
ATOM 814 N N . GLN A 1 104 ? -14.567 -7.860 8.881 1.00 83.25 104 GLN A N 1
ATOM 815 C CA . GLN A 1 104 ? -14.353 -7.007 10.055 1.00 83.25 104 GLN A CA 1
ATOM 816 C C . GLN A 1 104 ? -15.030 -5.633 9.889 1.00 83.25 104 GLN A C 1
ATOM 818 O O . GLN A 1 104 ? -15.256 -5.186 8.757 1.00 83.25 104 GLN A O 1
ATOM 823 N N . PRO A 1 105 ? -15.357 -4.937 10.998 1.00 85.00 105 PRO A N 1
ATOM 824 C CA . PRO A 1 105 ? -15.852 -3.568 10.920 1.00 85.00 105 PRO A CA 1
ATOM 825 C C . PRO A 1 105 ? -14.824 -2.648 10.236 1.00 85.00 105 PRO A C 1
ATOM 827 O O . PRO A 1 105 ? -13.618 -2.886 10.340 1.00 85.00 105 PRO A O 1
ATOM 830 N N . PRO A 1 106 ? -15.278 -1.599 9.529 1.00 88.25 106 PRO A N 1
ATOM 831 C CA . PRO A 1 106 ? -14.381 -0.652 8.885 1.00 88.25 106 PRO A CA 1
ATOM 832 C C . PRO A 1 106 ? -13.559 0.106 9.932 1.00 88.25 106 PRO A C 1
ATOM 834 O O . PRO A 1 106 ? -14.100 0.688 10.871 1.00 88.25 106 PRO A O 1
ATOM 837 N N . VAL A 1 107 ? -12.244 0.125 9.738 1.00 88.88 107 VAL A N 1
ATOM 838 C CA . VAL A 1 107 ? -11.272 0.808 10.596 1.00 88.88 107 VAL A CA 1
ATOM 839 C C . VAL A 1 107 ? -10.714 2.017 9.854 1.00 88.88 107 VAL A C 1
ATOM 841 O O . VAL A 1 107 ? -10.482 1.968 8.646 1.00 88.88 107 VAL A O 1
ATOM 844 N N . LYS A 1 108 ? -10.461 3.115 10.569 1.00 90.00 108 LYS A N 1
ATOM 845 C CA . LYS A 1 108 ? -9.762 4.272 9.999 1.00 90.00 108 LYS A CA 1
ATOM 846 C C . LYS A 1 108 ? -8.273 3.965 9.864 1.00 90.00 108 LYS A C 1
ATOM 848 O O . LYS A 1 108 ? -7.610 3.625 10.845 1.00 90.00 108 LYS A O 1
ATOM 853 N N . ALA A 1 109 ? -7.732 4.106 8.662 1.00 91.38 109 ALA A N 1
ATOM 854 C CA . ALA A 1 109 ? -6.312 3.918 8.409 1.00 91.38 109 ALA A CA 1
ATOM 855 C C . ALA A 1 109 ? -5.797 4.890 7.346 1.00 91.38 109 ALA A C 1
ATOM 857 O O . ALA A 1 109 ? -6.522 5.287 6.435 1.00 91.38 109 ALA A O 1
ATOM 858 N N . ILE A 1 110 ? -4.525 5.249 7.459 1.00 92.06 110 ILE A N 1
ATOM 859 C CA . ILE A 1 110 ? -3.793 6.012 6.450 1.00 92.06 110 ILE A CA 1
ATOM 860 C C . ILE A 1 110 ? -2.936 5.057 5.619 1.00 92.06 110 ILE A C 1
ATOM 862 O O . ILE A 1 110 ? -2.403 4.076 6.146 1.00 92.06 110 ILE A O 1
ATOM 866 N N . MET A 1 111 ? -2.784 5.335 4.325 1.00 92.25 111 MET A N 1
ATOM 867 C CA . MET A 1 111 ? -1.808 4.621 3.499 1.00 92.25 111 MET A CA 1
ATOM 868 C C . MET A 1 111 ? -0.413 5.126 3.846 1.00 92.25 111 MET A C 1
ATOM 870 O O . MET A 1 111 ? -0.156 6.326 3.813 1.00 92.25 111 MET A O 1
ATOM 874 N N . ARG A 1 112 ? 0.494 4.215 4.182 1.00 91.62 112 ARG A N 1
ATOM 875 C CA . ARG A 1 112 ? 1.870 4.537 4.549 1.00 91.62 112 ARG A CA 1
ATOM 876 C C . ARG A 1 112 ? 2.850 3.659 3.785 1.00 91.62 112 ARG A C 1
ATOM 878 O O . ARG A 1 112 ? 2.529 2.528 3.422 1.00 91.62 112 ARG A O 1
ATOM 885 N N . ASP A 1 113 ? 4.050 4.187 3.570 1.00 90.19 113 ASP A N 1
ATOM 886 C CA . ASP A 1 113 ? 5.178 3.482 2.958 1.00 90.19 113 ASP A CA 1
ATOM 887 C C . ASP A 1 113 ? 4.819 2.853 1.604 1.00 90.19 113 ASP A C 1
ATOM 889 O O . ASP A 1 113 ? 5.018 1.654 1.373 1.00 90.19 113 ASP A O 1
ATOM 893 N N . VAL A 1 114 ? 4.259 3.664 0.702 1.00 92.50 114 VAL A N 1
ATOM 894 C CA . VAL A 1 114 ? 3.982 3.223 -0.663 1.00 92.50 114 VAL A CA 1
ATOM 895 C C . VAL A 1 114 ? 5.303 3.069 -1.412 1.00 92.50 114 VAL A C 1
ATOM 897 O O . VAL A 1 114 ? 6.098 3.999 -1.518 1.00 92.50 114 VAL A O 1
ATOM 900 N N . GLN A 1 115 ? 5.538 1.879 -1.956 1.00 93.31 115 GLN A N 1
ATOM 901 C CA . GLN A 1 115 ? 6.715 1.592 -2.765 1.00 93.31 115 GLN A CA 1
ATOM 902 C C . GLN A 1 115 ? 6.330 1.494 -4.229 1.00 93.31 115 GLN A C 1
ATOM 904 O O . GLN A 1 115 ? 5.414 0.748 -4.583 1.00 93.31 115 GLN A O 1
ATOM 909 N N . PHE A 1 116 ? 7.091 2.178 -5.071 1.00 93.50 116 PHE A N 1
ATOM 910 C CA . PHE A 1 116 ? 6.970 2.126 -6.519 1.00 93.50 116 PHE A CA 1
ATOM 911 C C . PHE A 1 116 ? 8.183 1.436 -7.131 1.00 93.50 116 PHE A C 1
ATOM 913 O O . PHE A 1 116 ? 9.272 1.402 -6.552 1.00 93.50 116 PHE A O 1
ATOM 920 N N . ASP A 1 117 ? 7.978 0.858 -8.305 1.00 94.00 117 ASP A N 1
ATOM 921 C CA . ASP A 1 117 ? 9.064 0.403 -9.152 1.00 94.00 117 ASP A CA 1
ATOM 922 C C . ASP A 1 117 ? 9.819 1.612 -9.716 1.00 94.00 117 ASP A C 1
ATOM 924 O O . ASP A 1 117 ? 9.215 2.511 -10.289 1.00 94.00 117 ASP A O 1
ATOM 928 N N . VAL A 1 118 ? 11.143 1.625 -9.566 1.00 94.38 118 VAL A N 1
ATOM 929 C CA . VAL A 1 118 ? 11.982 2.798 -9.873 1.00 94.38 118 VAL A CA 1
ATOM 930 C C . VAL A 1 118 ? 12.072 3.144 -11.360 1.00 94.38 118 VAL A C 1
ATOM 932 O O . VAL A 1 118 ? 12.567 4.214 -11.699 1.00 94.38 118 VAL A O 1
ATOM 935 N N . VAL A 1 119 ? 11.675 2.229 -12.248 1.00 95.56 119 VAL A N 1
ATOM 936 C CA . VAL A 1 119 ? 11.750 2.435 -13.702 1.00 95.56 119 VAL A CA 1
ATOM 937 C C . VAL A 1 119 ? 10.362 2.612 -14.295 1.00 95.56 119 VAL A C 1
ATOM 939 O O . VAL A 1 119 ? 10.163 3.440 -15.177 1.00 95.56 119 VAL A O 1
ATOM 942 N N . THR A 1 120 ? 9.415 1.788 -13.855 1.00 93.81 120 THR A N 1
ATOM 943 C CA . THR A 1 120 ? 8.075 1.724 -14.447 1.00 93.81 120 THR A CA 1
ATOM 944 C C . THR A 1 120 ? 7.037 2.554 -13.698 1.00 93.81 120 THR A C 1
ATOM 946 O O . THR A 1 120 ? 5.919 2.676 -14.193 1.00 93.81 120 THR A O 1
ATOM 949 N N . ASP A 1 121 ? 7.374 3.090 -12.519 1.00 90.94 121 ASP A N 1
ATOM 950 C CA . ASP A 1 121 ? 6.468 3.809 -11.610 1.00 90.94 121 ASP A CA 1
ATOM 951 C C . ASP A 1 121 ? 5.204 3.010 -11.236 1.00 90.94 121 ASP A C 1
ATOM 953 O O . ASP A 1 121 ? 4.187 3.553 -10.797 1.00 90.94 121 ASP A O 1
ATOM 957 N N . ILE A 1 122 ? 5.253 1.683 -11.383 1.00 91.75 122 ILE A N 1
ATOM 958 C CA . ILE A 1 122 ? 4.158 0.791 -11.005 1.00 91.75 122 ILE A CA 1
ATOM 959 C C . ILE A 1 122 ? 4.188 0.607 -9.482 1.00 91.75 122 ILE A C 1
ATOM 961 O O . ILE A 1 122 ? 5.251 0.319 -8.924 1.00 91.75 122 ILE A O 1
ATOM 965 N N . PRO A 1 123 ? 3.047 0.713 -8.777 1.00 93.50 123 PRO A N 1
ATOM 966 C CA . PRO A 1 123 ? 2.997 0.446 -7.346 1.00 93.50 123 PRO A CA 1
ATOM 967 C C . PRO A 1 123 ? 3.337 -1.021 -7.055 1.00 93.50 123 PRO A C 1
ATOM 969 O O . PRO A 1 123 ? 2.778 -1.952 -7.638 1.00 93.50 123 PRO A O 1
ATOM 972 N N . LEU A 1 124 ? 4.252 -1.237 -6.117 1.00 94.31 124 LEU A N 1
ATOM 973 C CA . LEU A 1 124 ? 4.714 -2.557 -5.700 1.00 94.31 124 LEU A CA 1
ATOM 974 C C . LEU A 1 124 ? 4.151 -2.959 -4.343 1.00 94.31 124 LEU A C 1
ATOM 976 O O . LEU A 1 124 ? 3.845 -4.137 -4.141 1.00 94.31 124 LEU A O 1
ATOM 980 N N . THR A 1 125 ? 4.060 -2.026 -3.404 1.00 94.12 125 THR A N 1
ATOM 981 C CA . THR A 1 125 ? 3.730 -2.334 -2.010 1.00 94.12 125 THR A CA 1
ATOM 982 C C . THR A 1 125 ? 3.008 -1.143 -1.393 1.00 94.12 125 THR A C 1
ATOM 984 O O . THR A 1 125 ? 3.394 -0.008 -1.653 1.00 94.12 125 THR A O 1
ATOM 987 N N . VAL A 1 126 ? 1.975 -1.394 -0.590 1.00 94.62 126 VAL A N 1
ATOM 988 C CA . VAL A 1 126 ? 1.244 -0.352 0.151 1.00 94.62 126 VAL A CA 1
ATOM 989 C C . VAL A 1 126 ? 0.989 -0.872 1.553 1.00 94.62 126 VAL A C 1
ATOM 991 O O . VAL A 1 126 ? 0.372 -1.927 1.703 1.00 94.62 126 VAL A O 1
ATOM 994 N N . ASN A 1 127 ? 1.443 -0.151 2.573 1.00 94.12 127 ASN A N 1
ATOM 995 C CA . ASN A 1 127 ? 1.096 -0.468 3.950 1.00 94.12 127 ASN A CA 1
ATOM 996 C C . ASN A 1 127 ? 0.012 0.483 4.460 1.00 94.12 127 ASN A C 1
ATOM 998 O O . ASN A 1 127 ? -0.260 1.532 3.880 1.00 94.12 127 ASN A O 1
ATOM 1002 N N . PHE A 1 128 ? -0.628 0.089 5.551 1.00 93.31 128 PHE A N 1
ATOM 1003 C CA . PHE A 1 128 ? -1.689 0.845 6.188 1.00 93.31 128 PHE A CA 1
ATOM 1004 C C . PHE A 1 128 ? -1.364 1.005 7.667 1.00 93.31 128 PHE A C 1
ATOM 1006 O O . PHE A 1 128 ? -1.106 0.020 8.363 1.00 93.31 128 PHE A O 1
ATOM 1013 N N . LEU A 1 129 ? -1.403 2.244 8.142 1.00 91.62 129 LEU A N 1
ATOM 1014 C CA . LEU A 1 129 ? -1.272 2.573 9.553 1.00 91.62 129 LEU A CA 1
ATOM 1015 C C . LEU A 1 129 ? -2.656 2.915 10.103 1.00 91.62 129 LEU A C 1
ATOM 1017 O O . LEU A 1 129 ? -3.330 3.795 9.570 1.00 91.62 129 LEU A O 1
ATOM 1021 N N . ARG A 1 130 ? -3.081 2.231 11.167 1.00 90.94 130 ARG A N 1
ATOM 1022 C CA . ARG A 1 130 ? -4.327 2.562 11.867 1.00 90.94 130 ARG A CA 1
ATOM 1023 C C . ARG A 1 130 ? -4.250 3.976 12.445 1.00 90.94 130 ARG A C 1
ATOM 1025 O O . ARG A 1 130 ? -3.226 4.369 13.000 1.00 90.94 130 ARG A O 1
ATOM 1032 N N . TYR A 1 131 ? -5.334 4.726 12.288 1.00 85.00 131 TYR A N 1
ATOM 1033 C CA . TYR A 1 131 ? -5.482 6.085 12.801 1.00 85.00 131 TYR A CA 1
ATOM 1034 C C . TYR A 1 131 ? -6.452 6.085 13.988 1.00 85.00 131 TYR A C 1
ATOM 1036 O O . TYR A 1 131 ? -7.476 5.402 13.936 1.00 85.00 131 TYR A O 1
ATOM 1044 N N . LYS A 1 132 ? -6.117 6.847 15.032 1.00 79.62 132 LYS A N 1
ATOM 1045 C CA . LYS A 1 132 ? -6.913 7.041 16.250 1.00 79.62 132 LYS A CA 1
ATOM 1046 C C . LYS A 1 132 ? -7.429 8.472 16.306 1.00 79.62 132 LYS A C 1
ATOM 1048 O O . LYS A 1 132 ? -6.620 9.381 16.017 1.00 79.62 132 LYS A O 1
#

Secondary structure (DSSP, 8-state):
-----------------S---------------EEEEE-S--SHHHHHHHHHTTEEEEEEES--TT-----EEEEEEHHHHHHHHHHHGGGGGG-EEEEEETTSPPEEEEEEEEEE-TTT--EEEEEEEE--

Radius of gyration: 26.85 Å; chains: 1; bounding box: 44×82×64 Å

Foldseek 3Di:
DDDDDDDDDDDDDDDDDDDPDDPPPPPPPPVPAFEKEFDDDDDDVVLVVLVVVQWAWEWEAEQAPVRDRDITTIIGGQVVVVVVCVVQPPCQQVDWHFYDYPPDHTFTWGWPDFDADPPPRRTRHIYIYGDD